Protein AF-A0A819J752-F1 (afdb_monomer_lite)

Radius of gyration: 18.72 Å; chains: 1; bounding box: 29×40×56 Å

Foldseek 3Di:
DPDDDDPVRVVVQLPAQEDEDLDDPPDPDVVCVVRPSHHYHYDLVSLLVVLVVVCVVVVNNVVCVPPPLNVVLSVLVSCLVVDDPVCSVVSVVVSVPDPPPPPPD

pLDDT: mean 79.4, std 17.52, range [38.22, 97.69]

Sequence (105 aa):
MLIFGSPKQLQLLFNSSVIFLNGTFQTTPSFLDQHPESAHKGCHFHFNQCIYRRIQLLGLATAYSQVELVRSCCRKLMALPLLPTQEVETSFYNLRAPAHPTVKK

Secondary structure (DSSP, 8-state):
------HHHHHHHHT-SEEEESS-TT---GGGGG-TTSEEEE-HHHHHHHHHHHHHHTT-HHHHHH-HHHHHHHHHHHHGGGS-HHHHHHHHHHHHS--------

Organism: NCBI:txid392033

Structure (mmCIF, N/CA/C/O backbone):
data_AF-A0A819J752-F1
#
_entry.id   AF-A0A819J752-F1
#
loop_
_atom_site.group_PDB
_atom_site.id
_atom_site.type_symbol
_atom_site.label_atom_id
_atom_site.label_alt_id
_atom_site.label_comp_id
_atom_site.label_asym_id
_atom_site.label_entity_id
_atom_site.label_seq_id
_atom_site.pdbx_PDB_ins_code
_atom_site.Cartn_x
_atom_site.Cartn_y
_atom_site.Cartn_z
_atom_site.occupancy
_atom_site.B_iso_or_equiv
_atom_site.auth_seq_id
_atom_site.auth_comp_id
_atom_site.auth_asym_id
_atom_site.auth_atom_id
_atom_site.pdbx_PDB_model_num
ATOM 1 N N . MET A 1 1 ? -4.794 8.962 -15.806 1.00 38.97 1 MET A N 1
ATOM 2 C CA . MET A 1 1 ? -5.027 10.295 -16.398 1.00 38.97 1 MET A CA 1
ATOM 3 C C . MET A 1 1 ? -3.674 10.899 -16.769 1.00 38.97 1 MET A C 1
ATOM 5 O O . MET A 1 1 ? -3.076 11.582 -15.950 1.00 38.97 1 MET A O 1
ATOM 9 N N . LEU A 1 2 ? -3.147 10.567 -17.954 1.00 49.38 2 LEU A N 1
ATOM 10 C CA . LEU A 1 2 ? -2.017 11.287 -18.552 1.00 49.38 2 LEU A CA 1
ATOM 11 C C . LEU A 1 2 ? -2.612 12.533 -19.198 1.00 49.38 2 LEU A C 1
ATOM 13 O O . LEU A 1 2 ? -3.124 12.471 -20.310 1.00 49.38 2 LEU A O 1
ATOM 17 N N . ILE A 1 3 ? -2.667 13.624 -18.446 1.00 50.06 3 ILE A N 1
ATOM 18 C CA . ILE A 1 3 ? -3.214 14.884 -18.935 1.00 50.06 3 ILE A CA 1
ATOM 19 C C . ILE A 1 3 ? -2.038 15.851 -19.088 1.00 50.06 3 ILE A C 1
ATOM 21 O O . ILE A 1 3 ? -1.446 16.281 -18.106 1.00 50.06 3 ILE A O 1
ATOM 25 N N . PHE A 1 4 ? -1.697 16.099 -20.359 1.00 51.25 4 PHE A N 1
ATOM 26 C CA . PHE A 1 4 ? -0.676 17.014 -20.887 1.00 51.25 4 PHE A CA 1
ATOM 27 C C . PHE A 1 4 ? 0.796 16.631 -20.653 1.00 51.25 4 PHE A C 1
ATOM 29 O O . PHE A 1 4 ? 1.449 17.098 -19.725 1.00 51.25 4 PHE A O 1
ATOM 36 N N . GLY A 1 5 ? 1.350 15.842 -21.580 1.00 65.25 5 GLY A N 1
ATOM 37 C CA . GLY A 1 5 ? 2.792 15.767 -21.815 1.00 65.25 5 GLY A CA 1
ATOM 38 C C . GLY A 1 5 ? 3.136 16.407 -23.161 1.00 65.25 5 GLY A C 1
ATOM 39 O O . GLY A 1 5 ? 2.525 16.076 -24.174 1.00 65.25 5 GLY A O 1
ATOM 40 N N . SER A 1 6 ? 4.108 17.317 -23.193 1.00 82.94 6 SER A N 1
ATOM 41 C CA . SER A 1 6 ? 4.765 17.732 -24.438 1.00 82.94 6 SER A CA 1
ATOM 42 C C . SER A 1 6 ? 5.404 16.517 -25.131 1.00 82.94 6 SER A C 1
ATOM 44 O O . SER A 1 6 ? 5.738 15.541 -24.450 1.00 82.94 6 SER A O 1
ATOM 46 N N . PRO A 1 7 ? 5.666 16.564 -26.451 1.00 81.31 7 PRO A N 1
ATOM 47 C CA . PRO A 1 7 ? 6.358 15.478 -27.149 1.00 81.31 7 PRO A CA 1
ATOM 48 C C . PRO A 1 7 ? 7.663 15.050 -26.464 1.00 81.31 7 PRO A C 1
ATOM 50 O O . PRO A 1 7 ? 7.958 13.864 -26.382 1.00 81.31 7 PRO A O 1
ATOM 53 N N . LYS A 1 8 ? 8.399 16.002 -25.869 1.00 83.50 8 LYS A N 1
ATOM 54 C CA . LYS A 1 8 ? 9.614 15.725 -25.086 1.00 83.50 8 LYS A CA 1
ATOM 55 C C . LYS A 1 8 ? 9.342 14.912 -23.818 1.00 83.50 8 LYS A C 1
ATOM 57 O O . LYS A 1 8 ? 10.116 14.021 -23.492 1.00 83.50 8 LYS A O 1
ATOM 62 N N . GLN A 1 9 ? 8.261 15.206 -23.097 1.00 81.44 9 GLN A N 1
ATOM 63 C CA . GLN A 1 9 ? 7.886 14.458 -21.891 1.00 81.44 9 GLN A CA 1
ATOM 64 C C . GLN A 1 9 ? 7.409 13.045 -22.234 1.00 81.44 9 GLN A C 1
ATOM 66 O O . GLN A 1 9 ? 7.739 12.108 -21.514 1.00 81.44 9 GLN A O 1
ATOM 71 N N . LEU A 1 10 ? 6.688 12.885 -23.347 1.00 79.25 10 LEU A N 1
ATOM 72 C CA . LEU A 1 10 ? 6.314 11.566 -23.859 1.00 79.25 10 LEU A CA 1
ATOM 73 C C . LEU A 1 10 ? 7.549 10.770 -24.290 1.00 79.25 10 LEU A C 1
ATOM 75 O O . LEU A 1 10 ? 7.678 9.609 -23.931 1.00 79.25 10 LEU A O 1
ATOM 79 N N . GLN A 1 11 ? 8.500 11.403 -24.976 1.00 81.06 11 GLN A N 1
ATOM 80 C CA . GLN A 1 11 ? 9.752 10.754 -25.359 1.00 81.06 11 GLN A CA 1
ATOM 81 C C . GLN A 1 11 ? 10.581 10.335 -24.137 1.00 81.06 11 GLN A C 1
ATOM 83 O O . GLN A 1 11 ? 11.110 9.230 -24.109 1.00 81.06 11 GLN A O 1
ATOM 88 N N . LEU A 1 12 ? 10.657 11.175 -23.099 1.00 83.50 12 LEU A N 1
ATOM 89 C CA . LEU A 1 12 ? 11.314 10.814 -21.840 1.00 83.50 12 LEU A CA 1
ATOM 90 C C . LEU A 1 12 ? 10.620 9.620 -21.165 1.00 83.50 12 LEU A C 1
ATOM 92 O O . LEU A 1 12 ? 11.291 8.718 -20.665 1.00 83.50 12 LEU A O 1
ATOM 96 N N . LEU A 1 13 ? 9.285 9.605 -21.176 1.00 81.06 13 LEU A N 1
ATOM 97 C CA . LEU A 1 13 ? 8.485 8.509 -20.638 1.00 81.06 13 LEU A CA 1
ATOM 98 C C . LEU A 1 13 ? 8.758 7.200 -21.393 1.00 81.06 13 LEU A C 1
ATOM 100 O O . LEU A 1 13 ? 9.051 6.198 -20.754 1.00 81.06 13 LEU A O 1
ATOM 104 N N . PHE A 1 14 ? 8.726 7.218 -22.728 1.00 79.44 14 PHE A N 1
ATOM 105 C CA . PHE A 1 14 ? 8.959 6.031 -23.561 1.00 79.44 14 PHE A CA 1
ATOM 106 C C . PHE A 1 14 ? 10.418 5.561 -23.574 1.00 79.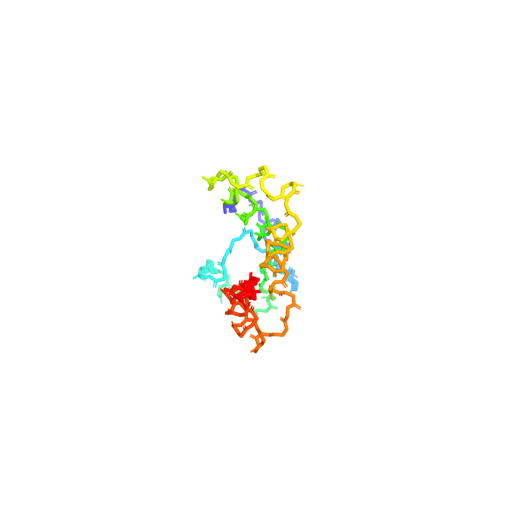44 14 PHE A C 1
ATOM 108 O O . PHE A 1 14 ? 10.673 4.379 -23.759 1.00 79.44 14 PHE A O 1
ATOM 115 N N . ASN A 1 15 ? 11.377 6.454 -23.324 1.00 84.06 15 ASN A N 1
ATOM 116 C CA . ASN A 1 15 ? 12.787 6.086 -23.170 1.00 84.06 15 ASN A CA 1
ATOM 117 C C . ASN A 1 15 ? 13.117 5.557 -21.763 1.00 84.06 15 ASN A C 1
ATOM 119 O O . ASN A 1 15 ? 14.254 5.162 -21.502 1.00 84.06 15 ASN A O 1
ATOM 123 N N . SER A 1 16 ? 12.164 5.592 -20.828 1.00 83.81 16 SER A N 1
ATOM 124 C CA . SER A 1 16 ? 12.387 5.105 -19.470 1.00 83.81 16 SER A CA 1
ATOM 125 C C . SER A 1 16 ? 12.331 3.579 -19.433 1.00 83.81 16 SER A C 1
ATOM 127 O O . SER A 1 16 ? 11.385 2.964 -19.920 1.00 83.81 16 SER A O 1
ATOM 129 N N . SER A 1 17 ? 13.310 2.956 -18.776 1.00 84.31 17 SER A N 1
ATOM 130 C CA . SER A 1 17 ? 13.347 1.498 -18.591 1.00 84.31 17 SER A CA 1
ATOM 131 C C . SER A 1 17 ? 12.253 0.981 -17.653 1.00 84.31 17 SER A C 1
ATOM 133 O O . SER A 1 17 ? 11.871 -0.185 -17.723 1.00 84.31 17 SER A O 1
ATOM 135 N N . VAL A 1 18 ? 11.735 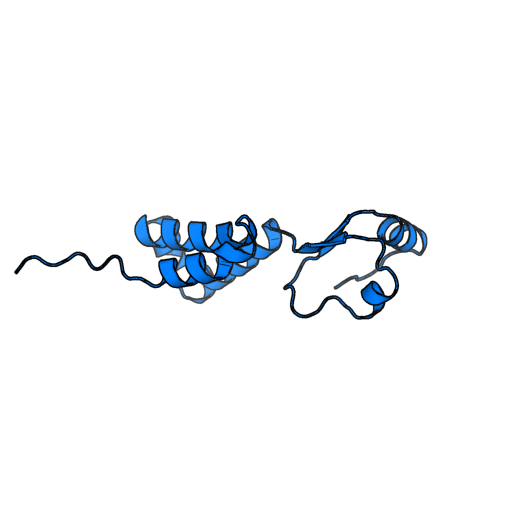1.836 -16.765 1.00 80.75 18 VAL A N 1
ATOM 136 C CA . VAL A 1 18 ? 10.667 1.505 -15.816 1.00 80.75 18 VAL A CA 1
ATOM 137 C C . VAL A 1 18 ? 9.670 2.655 -15.747 1.00 80.75 18 VAL A C 1
ATOM 139 O O . VAL A 1 18 ? 10.057 3.801 -15.523 1.00 80.75 18 VAL A O 1
ATOM 142 N N . ILE A 1 19 ? 8.380 2.341 -15.868 1.00 78.75 19 ILE A N 1
ATOM 143 C CA . ILE A 1 19 ? 7.288 3.316 -15.784 1.00 78.75 19 ILE A CA 1
ATOM 144 C C . ILE A 1 19 ? 6.367 2.926 -14.626 1.00 78.75 19 ILE A C 1
ATOM 146 O O . ILE A 1 19 ? 5.799 1.834 -14.612 1.00 78.75 19 ILE A O 1
ATOM 150 N N . PHE A 1 20 ? 6.199 3.827 -13.653 1.00 78.25 20 PHE A N 1
ATOM 151 C CA . PHE A 1 20 ? 5.269 3.634 -12.539 1.00 78.25 20 PHE A CA 1
ATOM 152 C C . PHE A 1 20 ? 3.902 4.241 -12.853 1.00 78.25 20 PHE A C 1
ATOM 154 O O . PHE A 1 20 ? 3.778 5.440 -13.098 1.00 78.25 20 PHE A O 1
ATOM 161 N N . LEU A 1 21 ? 2.861 3.417 -12.789 1.00 74.56 21 LEU A N 1
ATOM 162 C CA . LEU A 1 21 ? 1.482 3.802 -13.063 1.00 74.56 21 LEU A CA 1
ATOM 163 C C . LEU A 1 21 ? 0.691 3.960 -11.760 1.00 74.56 21 LEU A C 1
ATOM 165 O O . LEU A 1 21 ? 0.937 3.289 -10.752 1.00 74.56 21 LEU A O 1
ATOM 169 N N . ASN A 1 22 ? -0.276 4.875 -11.784 1.00 65.62 22 ASN A N 1
ATOM 170 C CA . ASN A 1 22 ? -1.077 5.257 -10.623 1.00 65.62 22 ASN A CA 1
ATOM 171 C C . ASN A 1 22 ? -2.292 4.344 -10.352 1.00 65.62 22 ASN A C 1
ATOM 173 O O . ASN A 1 22 ? -3.007 4.601 -9.384 1.00 65.62 22 ASN A O 1
ATOM 177 N N . GLY A 1 23 ? -2.536 3.286 -11.142 1.00 59.75 23 GLY A N 1
ATOM 178 C CA . GLY A 1 23 ? -3.725 2.441 -10.971 1.00 59.75 23 GLY A CA 1
ATOM 179 C C . GLY A 1 23 ? -3.627 1.013 -11.520 1.00 59.75 23 GLY A C 1
ATOM 180 O O . GLY A 1 23 ? -3.018 0.781 -12.555 1.00 59.75 23 GLY A O 1
ATOM 181 N N . THR A 1 24 ? -4.238 0.108 -10.745 1.00 53.22 24 THR A N 1
ATOM 182 C CA . THR A 1 24 ? -4.504 -1.343 -10.865 1.00 53.22 24 THR A CA 1
ATOM 183 C C . THR A 1 24 ? -4.087 -2.071 -12.148 1.00 53.22 24 THR A C 1
ATOM 185 O O . THR A 1 24 ? -4.548 -1.739 -13.235 1.00 53.22 24 THR A O 1
ATOM 188 N N . PHE A 1 25 ? -3.352 -3.176 -11.953 1.00 51.34 25 PHE A N 1
ATOM 189 C CA . PHE A 1 25 ? -2.858 -4.182 -12.916 1.00 51.34 25 PHE A CA 1
ATOM 190 C C . PHE A 1 25 ? -3.850 -4.698 -13.979 1.00 51.34 25 PHE A C 1
ATOM 192 O O . PHE A 1 25 ? -3.466 -5.486 -14.833 1.00 51.34 25 PHE A O 1
ATOM 199 N N . GLN A 1 26 ? -5.119 -4.297 -13.929 1.00 47.22 26 GLN A N 1
ATOM 200 C CA . GLN A 1 26 ? -6.173 -4.803 -14.798 1.00 47.22 26 GLN A CA 1
ATOM 201 C C . GLN A 1 26 ? -6.301 -4.034 -16.120 1.00 47.22 26 GLN A C 1
ATOM 203 O O . GLN A 1 26 ? -6.896 -4.554 -17.056 1.00 47.22 26 GLN A O 1
ATOM 208 N N . THR A 1 27 ? -5.738 -2.825 -16.227 1.00 51.22 27 THR A N 1
ATOM 209 C CA . THR A 1 27 ? -5.777 -2.044 -17.473 1.00 51.22 27 THR A CA 1
ATOM 210 C C . THR A 1 27 ? -4.506 -1.215 -17.630 1.00 51.22 27 THR A C 1
ATOM 212 O O . THR A 1 27 ? -4.510 0.001 -17.415 1.00 51.22 27 THR A O 1
ATOM 215 N N . THR A 1 28 ? -3.402 -1.856 -18.011 1.00 59.91 28 THR A N 1
ATOM 216 C CA . THR A 1 28 ? -2.355 -1.127 -18.736 1.00 59.91 28 THR A CA 1
ATOM 217 C C . THR A 1 28 ? -3.026 -0.546 -19.988 1.00 59.91 28 THR A C 1
ATOM 219 O O . THR A 1 28 ? -3.666 -1.302 -20.718 1.00 59.91 28 THR A O 1
ATOM 222 N N . PRO A 1 29 ? -3.009 0.780 -20.215 1.00 66.38 29 PRO A N 1
ATOM 223 C CA . PRO A 1 29 ? -3.570 1.349 -21.434 1.00 66.38 29 PRO A CA 1
ATOM 224 C C . PRO A 1 29 ? -2.951 0.687 -22.667 1.00 66.38 29 PRO A C 1
ATOM 226 O O . PRO A 1 29 ? -1.732 0.574 -22.728 1.00 66.38 29 PRO A O 1
ATOM 229 N N . SER A 1 30 ? -3.760 0.319 -23.660 1.00 68.88 30 SER A N 1
ATOM 230 C CA . SER A 1 30 ? -3.290 -0.425 -24.840 1.00 68.88 30 SER A CA 1
ATOM 231 C C . SER A 1 30 ? -2.175 0.271 -25.630 1.00 68.88 30 SER A C 1
ATOM 233 O O . SER A 1 30 ? -1.412 -0.371 -26.339 1.00 68.88 30 SER A O 1
ATOM 235 N N . PHE A 1 31 ? -2.026 1.594 -25.505 1.00 71.81 31 PHE A N 1
ATOM 236 C CA . PHE A 1 31 ? -0.912 2.309 -26.134 1.00 71.81 31 PHE A CA 1
ATOM 237 C C . PHE A 1 31 ? 0.453 1.949 -25.518 1.00 71.81 31 PHE A C 1
ATOM 239 O O . PHE A 1 31 ? 1.471 2.075 -26.186 1.00 71.81 31 PHE A O 1
ATOM 246 N N . LEU A 1 32 ? 0.497 1.498 -24.259 1.00 69.06 32 LEU A N 1
ATOM 247 C CA . LEU A 1 32 ? 1.728 1.012 -23.633 1.00 69.06 32 LEU A CA 1
ATOM 248 C C . LEU A 1 32 ? 2.134 -0.368 -24.167 1.00 69.06 32 LEU A C 1
ATOM 250 O O . LEU A 1 32 ? 3.311 -0.704 -24.102 1.00 69.06 32 LEU A O 1
ATOM 254 N N . ASP A 1 33 ? 1.215 -1.123 -24.776 1.00 69.12 33 ASP A N 1
ATOM 255 C CA . ASP A 1 33 ? 1.558 -2.370 -25.475 1.00 69.12 33 ASP A CA 1
ATOM 256 C C . ASP A 1 33 ? 2.464 -2.105 -26.691 1.00 69.12 33 ASP A C 1
ATOM 258 O O . ASP A 1 33 ? 3.188 -2.990 -27.137 1.00 69.12 33 ASP A O 1
ATOM 262 N N . GLN A 1 34 ? 2.478 -0.867 -27.204 1.00 71.88 34 GLN A N 1
ATOM 263 C CA . GLN A 1 34 ? 3.372 -0.434 -28.285 1.00 71.88 34 GLN A CA 1
ATOM 264 C C . GLN A 1 34 ? 4.822 -0.218 -27.810 1.00 71.88 34 GLN A C 1
ATOM 266 O O . GLN A 1 34 ? 5.705 0.006 -28.636 1.00 71.88 34 GLN A O 1
ATOM 271 N N . HIS A 1 35 ? 5.076 -0.297 -26.498 1.00 71.25 35 HIS A N 1
ATOM 272 C CA . HIS A 1 35 ? 6.383 -0.077 -25.876 1.00 71.25 35 HIS A CA 1
ATOM 273 C C . HIS A 1 35 ? 6.722 -1.185 -24.858 1.00 71.25 35 HIS A C 1
ATOM 275 O O . HIS A 1 35 ? 6.828 -0.918 -23.660 1.00 71.25 35 HIS A O 1
ATOM 281 N N . PRO A 1 36 ? 6.914 -2.439 -25.312 1.00 68.19 36 PRO A N 1
ATOM 282 C CA . PRO A 1 36 ? 7.167 -3.587 -24.433 1.00 68.19 36 PRO A CA 1
ATOM 283 C C . PRO A 1 36 ? 8.541 -3.550 -23.743 1.00 68.19 36 PRO A C 1
ATOM 285 O O . PRO A 1 36 ? 8.750 -4.251 -22.757 1.00 68.19 36 PRO A O 1
ATOM 288 N N . GLU A 1 37 ? 9.468 -2.728 -24.245 1.00 75.25 37 GLU A N 1
ATOM 289 C CA . GLU A 1 37 ? 10.829 -2.568 -23.711 1.00 75.25 37 GLU A CA 1
ATOM 290 C C . GLU A 1 37 ? 10.850 -1.947 -22.301 1.00 75.25 37 GLU A C 1
ATOM 292 O O . GLU A 1 37 ? 11.809 -2.110 -21.544 1.00 75.25 37 GLU A O 1
ATOM 297 N N . SER A 1 38 ? 9.789 -1.224 -21.931 1.00 74.69 38 SER A N 1
ATOM 298 C CA . SER A 1 38 ? 9.658 -0.570 -20.632 1.00 74.69 38 SER A CA 1
ATOM 299 C C . SER A 1 38 ? 8.939 -1.479 -19.633 1.00 74.69 38 SER A C 1
ATOM 301 O O . SER A 1 38 ? 7.820 -1.939 -19.853 1.00 74.69 38 SER A O 1
ATOM 303 N N . ALA A 1 39 ? 9.533 -1.689 -18.458 1.00 76.44 39 ALA A N 1
ATOM 304 C CA . ALA A 1 39 ? 8.872 -2.422 -17.385 1.00 76.44 39 ALA A CA 1
ATOM 305 C C . ALA A 1 39 ? 7.775 -1.558 -16.740 1.00 76.44 39 ALA A C 1
ATOM 307 O O . ALA A 1 39 ? 8.053 -0.598 -16.012 1.00 76.44 39 ALA A O 1
ATOM 308 N N . HIS A 1 40 ? 6.514 -1.914 -16.969 1.00 74.69 40 HIS A N 1
ATOM 309 C CA . HIS A 1 40 ? 5.367 -1.224 -16.381 1.00 74.69 40 HIS A CA 1
ATOM 310 C C . HIS A 1 40 ? 5.080 -1.758 -14.974 1.00 74.69 40 HIS A C 1
ATOM 312 O O . HIS A 1 40 ? 4.862 -2.953 -14.778 1.00 74.69 40 HIS A O 1
ATOM 318 N N . LYS A 1 41 ? 5.084 -0.872 -13.974 1.00 76.06 41 LYS A N 1
ATOM 319 C CA . LYS A 1 41 ? 4.890 -1.233 -12.562 1.00 76.06 41 LYS A CA 1
ATOM 320 C C . LYS A 1 41 ? 3.770 -0.419 -11.931 1.00 76.06 41 LYS A C 1
ATOM 322 O O . LYS A 1 41 ? 3.629 0.774 -12.180 1.00 76.06 41 LYS A O 1
ATOM 327 N N . GLY A 1 42 ? 2.998 -1.042 -11.045 1.00 77.06 42 GLY A N 1
ATOM 328 C CA . GLY A 1 42 ? 2.096 -0.309 -10.158 1.00 77.06 42 GLY A CA 1
ATOM 329 C C . GLY A 1 42 ? 2.881 0.454 -9.087 1.00 77.06 42 GLY A C 1
ATOM 330 O O . GLY A 1 42 ? 3.844 -0.063 -8.521 1.00 77.06 42 GLY A O 1
ATOM 331 N N . CYS A 1 43 ? 2.479 1.687 -8.781 1.00 84.38 43 CYS A N 1
ATOM 332 C CA . CYS A 1 43 ? 3.078 2.455 -7.691 1.00 84.38 43 CYS A CA 1
ATOM 333 C C . CYS A 1 43 ? 2.533 2.006 -6.320 1.00 84.38 43 CYS A C 1
ATOM 335 O O . CYS A 1 43 ? 1.343 2.171 -6.037 1.00 84.38 43 CYS A O 1
ATOM 337 N N . HIS A 1 44 ? 3.409 1.508 -5.435 1.00 86.00 44 HIS A N 1
ATOM 3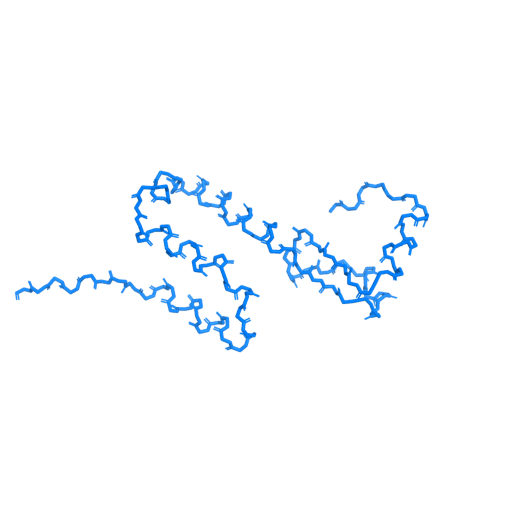38 C CA . HIS A 1 44 ? 3.036 1.053 -4.082 1.00 86.00 44 HIS A CA 1
ATO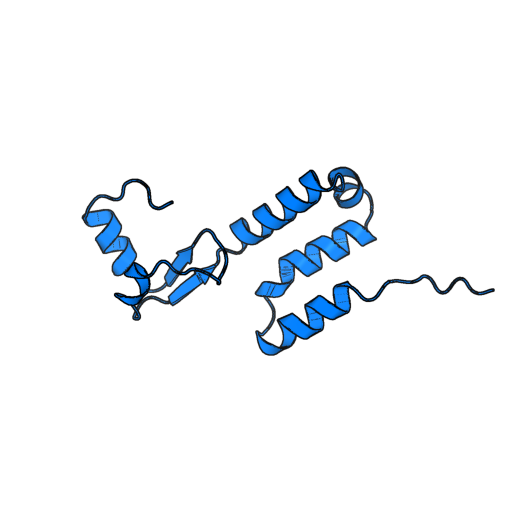M 339 C C . HIS A 1 44 ? 2.393 2.157 -3.232 1.00 86.00 44 HIS A C 1
ATOM 341 O O . HIS A 1 44 ? 1.407 1.915 -2.539 1.00 86.00 44 HIS A O 1
ATOM 347 N N . PHE A 1 45 ? 2.878 3.396 -3.348 1.00 86.69 45 PHE A N 1
ATOM 348 C CA . PHE A 1 45 ? 2.285 4.542 -2.656 1.00 86.69 45 PHE A CA 1
ATOM 349 C C . PHE A 1 45 ? 0.813 4.752 -3.045 1.00 86.69 45 PHE A C 1
ATOM 351 O O . PHE A 1 45 ? -0.049 4.872 -2.174 1.00 86.69 45 PHE A O 1
ATOM 358 N N . HIS A 1 46 ? 0.507 4.740 -4.347 1.00 85.38 46 HIS A N 1
ATOM 359 C CA . HIS A 1 46 ? -0.864 4.904 -4.837 1.00 85.38 46 HIS A CA 1
ATOM 360 C C . HIS A 1 46 ? -1.758 3.726 -4.437 1.00 85.38 46 HIS A C 1
ATOM 362 O O . HIS A 1 46 ? -2.908 3.936 -4.050 1.00 85.38 46 HIS A O 1
ATOM 368 N N . PHE A 1 47 ? -1.224 2.502 -4.452 1.00 87.31 47 PHE A N 1
ATOM 369 C CA . PHE A 1 47 ? -1.920 1.320 -3.945 1.00 87.31 47 PHE A CA 1
ATOM 370 C C . PHE A 1 47 ? -2.327 1.483 -2.469 1.00 87.31 47 PHE A C 1
ATOM 372 O O . PHE A 1 47 ? -3.508 1.347 -2.136 1.00 87.31 47 PHE A O 1
ATOM 379 N N . ASN A 1 48 ? -1.392 1.882 -1.602 1.00 92.44 48 ASN A N 1
ATOM 380 C CA . ASN A 1 48 ? -1.671 2.121 -0.182 1.00 92.44 48 ASN A CA 1
ATOM 381 C C . ASN A 1 48 ? -2.687 3.249 0.018 1.00 92.44 48 ASN A C 1
ATOM 383 O O . ASN A 1 48 ? -3.575 3.148 0.868 1.00 92.44 48 ASN A O 1
ATOM 387 N N . GLN A 1 49 ? -2.600 4.306 -0.792 1.00 92.69 49 GLN A N 1
ATOM 388 C CA . GLN A 1 49 ? -3.540 5.421 -0.749 1.00 92.69 49 GLN A CA 1
ATOM 389 C C . GLN A 1 49 ? -4.967 4.975 -1.106 1.00 92.69 49 GLN A C 1
ATOM 391 O O . GLN A 1 49 ? -5.924 5.395 -0.455 1.00 92.69 49 GLN A O 1
ATOM 396 N N . CYS A 1 50 ? -5.131 4.102 -2.104 1.00 91.88 50 CYS A N 1
ATOM 397 C CA . CYS A 1 50 ? -6.425 3.516 -2.459 1.00 91.88 50 CYS A CA 1
ATOM 398 C C . CYS A 1 50 ? -7.003 2.652 -1.329 1.00 91.88 50 CYS A C 1
ATOM 400 O O . CYS A 1 50 ? -8.188 2.785 -1.013 1.00 91.88 50 CYS A O 1
ATOM 402 N N . ILE A 1 51 ? -6.178 1.824 -0.676 1.00 93.06 51 ILE A N 1
ATOM 403 C CA . ILE A 1 51 ? -6.610 1.046 0.495 1.00 93.06 51 ILE A CA 1
ATOM 404 C C . ILE A 1 51 ? -7.037 1.983 1.628 1.00 93.06 51 ILE A C 1
ATOM 406 O O . ILE A 1 51 ? -8.107 1.796 2.202 1.00 93.06 51 ILE A O 1
ATOM 410 N N . TYR A 1 52 ? -6.251 3.017 1.931 1.00 95.56 52 TYR A N 1
ATOM 411 C CA . TYR A 1 52 ? -6.582 3.951 3.005 1.00 95.56 52 TYR A CA 1
ATOM 412 C C . TYR A 1 52 ? -7.885 4.718 2.741 1.00 95.56 52 TYR A C 1
ATOM 414 O O . TYR A 1 52 ? -8.738 4.796 3.623 1.00 95.56 52 TYR A O 1
ATOM 422 N N . ARG A 1 53 ? -8.114 5.181 1.505 1.00 96.56 53 ARG A N 1
ATOM 423 C CA . ARG A 1 53 ? -9.409 5.764 1.112 1.00 96.56 53 ARG A CA 1
ATOM 424 C C . ARG A 1 53 ? -10.560 4.786 1.343 1.00 96.56 53 ARG A C 1
ATOM 426 O O . ARG A 1 53 ? -11.606 5.183 1.846 1.00 96.56 53 ARG A O 1
ATOM 433 N N . ARG A 1 54 ? -10.376 3.500 1.022 1.00 95.75 54 ARG A N 1
ATOM 434 C CA . ARG A 1 54 ? -11.395 2.474 1.282 1.00 95.75 54 ARG A CA 1
ATOM 435 C C . ARG A 1 54 ? -11.640 2.272 2.780 1.00 95.75 54 ARG A C 1
ATOM 437 O O . ARG A 1 54 ? -12.795 2.171 3.173 1.00 95.75 54 ARG A O 1
ATOM 444 N N . ILE A 1 55 ? -10.591 2.260 3.604 1.00 95.75 55 ILE A N 1
ATOM 445 C CA . ILE A 1 55 ? -10.703 2.211 5.074 1.00 95.75 55 ILE A CA 1
ATOM 446 C C . ILE A 1 55 ? -11.561 3.378 5.581 1.00 95.75 55 ILE A C 1
ATOM 448 O O . ILE A 1 55 ? -12.461 3.168 6.392 1.00 95.75 55 ILE A O 1
ATOM 452 N N . GLN A 1 56 ? -11.328 4.592 5.074 1.00 97.38 56 GLN A N 1
ATOM 453 C CA . GLN A 1 56 ? -12.116 5.773 5.433 1.00 97.38 56 GLN A CA 1
ATOM 454 C C . GLN A 1 56 ? -13.584 5.642 4.999 1.00 97.38 56 GLN A C 1
ATOM 456 O O . GLN A 1 56 ? -14.473 5.871 5.814 1.00 97.38 56 GLN A O 1
ATOM 461 N N . LEU A 1 57 ? -13.841 5.217 3.756 1.00 97.69 57 LEU A N 1
ATOM 462 C CA . LEU A 1 57 ? -15.199 5.030 3.223 1.00 97.69 57 LEU A CA 1
ATOM 463 C C . LEU A 1 57 ? -16.017 3.984 3.993 1.00 97.69 57 LEU A C 1
ATOM 465 O O . LEU A 1 57 ? -17.236 4.092 4.057 1.00 97.69 57 LEU A O 1
ATOM 469 N N . LEU A 1 58 ? -15.359 2.985 4.582 1.00 96.25 58 LEU A N 1
ATOM 470 C CA . LEU A 1 58 ? -16.004 1.962 5.411 1.00 96.25 58 LEU A CA 1
ATOM 471 C C . LEU A 1 58 ? -16.234 2.413 6.866 1.00 96.25 58 LEU A C 1
ATOM 473 O O . LEU A 1 58 ? -16.669 1.609 7.685 1.00 96.25 58 LEU A O 1
ATOM 477 N N . GLY A 1 59 ? -15.901 3.659 7.225 1.00 95.81 59 GLY A N 1
ATOM 478 C CA . GLY A 1 59 ? -15.987 4.148 8.607 1.00 95.81 59 GLY A CA 1
ATOM 479 C C . GLY A 1 59 ? -14.922 3.560 9.541 1.00 95.81 59 GLY A C 1
ATOM 480 O O . GLY A 1 59 ? -14.978 3.749 10.753 1.00 95.81 59 GLY A O 1
ATOM 481 N N . LEU A 1 60 ? -13.915 2.869 8.996 1.00 96.12 60 LEU A N 1
ATOM 482 C CA . LEU A 1 60 ? -12.886 2.171 9.770 1.00 96.12 60 LEU A CA 1
ATOM 483 C C . LEU A 1 60 ? -11.694 3.064 10.136 1.00 96.12 60 LEU A C 1
ATOM 485 O O . LEU A 1 60 ? -10.738 2.570 10.724 1.00 96.12 60 LEU A O 1
ATOM 489 N N . ALA A 1 61 ? -11.715 4.363 9.822 1.00 96.88 61 ALA A N 1
ATOM 490 C CA . ALA A 1 61 ? -10.585 5.266 10.073 1.00 96.88 61 ALA A CA 1
ATOM 491 C C . ALA A 1 61 ? -10.166 5.297 11.556 1.00 96.88 61 ALA A C 1
ATOM 493 O O . ALA A 1 61 ? -8.983 5.157 11.872 1.00 96.88 61 ALA A O 1
ATOM 494 N N . THR A 1 62 ? -11.134 5.401 12.473 1.00 97.25 62 THR A N 1
ATOM 495 C CA . THR A 1 62 ? -10.870 5.367 13.920 1.00 97.25 62 THR A CA 1
ATOM 496 C C . THR A 1 62 ? -10.334 4.008 14.354 1.00 97.25 62 THR A C 1
ATOM 498 O O . THR A 1 62 ? -9.334 3.947 15.064 1.00 97.25 62 THR A O 1
ATOM 501 N N . ALA A 1 63 ? -10.937 2.913 13.882 1.00 95.69 63 ALA A N 1
ATOM 502 C CA . ALA A 1 63 ? -10.490 1.561 14.208 1.00 95.69 63 ALA A CA 1
ATOM 503 C C . ALA A 1 63 ? -9.071 1.284 13.682 1.00 95.69 63 ALA A C 1
ATOM 505 O O . ALA A 1 63 ? -8.239 0.755 14.404 1.00 95.69 63 ALA A O 1
ATOM 506 N N . TYR A 1 64 ? -8.747 1.719 12.467 1.00 96.06 64 TYR A N 1
ATOM 507 C CA . TYR A 1 64 ? -7.394 1.659 11.920 1.00 96.06 64 TYR A CA 1
ATOM 508 C C . TYR A 1 64 ? -6.390 2.468 12.759 1.00 96.06 64 TYR A C 1
ATOM 510 O O . TYR A 1 64 ? -5.249 2.049 12.944 1.00 96.06 64 TYR A O 1
ATOM 518 N N . SER A 1 65 ? -6.801 3.621 13.291 1.00 95.88 65 SER A N 1
ATOM 519 C CA . SER A 1 65 ? -5.939 4.466 14.122 1.00 95.88 65 SER A CA 1
ATOM 520 C C . SER A 1 65 ? -5.741 3.909 15.534 1.00 95.88 65 SER A C 1
ATOM 522 O O . SER A 1 65 ? -4.632 3.974 16.057 1.00 95.88 65 SER A O 1
ATOM 524 N N . GLN A 1 66 ? -6.767 3.298 16.131 1.00 96.88 66 GLN A N 1
ATOM 525 C CA . GLN A 1 66 ? -6.795 2.973 17.564 1.00 96.88 66 GLN A CA 1
ATOM 526 C C . GLN A 1 66 ? -6.727 1.469 17.875 1.00 96.88 66 GLN A C 1
ATOM 528 O O . GLN A 1 66 ? -6.251 1.085 18.938 1.00 96.88 66 GLN A O 1
ATOM 533 N N . VAL A 1 67 ? -7.147 0.595 16.958 1.00 95.44 67 VAL A N 1
ATOM 534 C CA . VAL A 1 67 ? -7.213 -0.857 17.177 1.00 95.44 67 VAL A CA 1
ATOM 535 C C . VAL A 1 67 ? -6.052 -1.545 16.463 1.00 95.44 67 VAL A C 1
ATOM 537 O O . VAL A 1 67 ? -6.025 -1.630 15.235 1.00 95.44 67 VAL A O 1
ATOM 540 N N . GLU A 1 68 ? -5.107 -2.088 17.236 1.00 93.94 68 GLU A N 1
ATOM 541 C CA . GLU A 1 68 ? -3.903 -2.750 16.706 1.00 93.94 68 GLU A CA 1
ATOM 542 C C . GLU A 1 68 ? -4.228 -3.863 15.712 1.00 93.94 68 GLU A C 1
ATOM 544 O O . GLU A 1 68 ? -3.643 -3.917 14.635 1.00 93.94 68 GLU A O 1
ATOM 549 N N . LEU A 1 69 ? -5.210 -4.710 16.028 1.00 91.69 69 LEU A N 1
ATOM 550 C CA . LEU A 1 69 ? -5.602 -5.815 15.157 1.00 91.69 69 LEU A CA 1
ATOM 551 C C . LEU A 1 69 ? -6.051 -5.323 13.771 1.00 91.69 69 LEU A C 1
ATOM 553 O O . LEU A 1 69 ? -5.625 -5.865 12.750 1.00 91.69 69 LEU A O 1
ATOM 557 N N . VAL A 1 70 ? -6.862 -4.261 13.730 1.00 91.75 70 VAL A N 1
ATOM 558 C CA . VAL A 1 70 ? -7.351 -3.657 12.481 1.00 91.75 70 VAL A CA 1
ATOM 559 C C . VAL A 1 70 ? -6.196 -3.006 11.728 1.00 91.75 70 VAL A C 1
ATOM 561 O O . VAL A 1 70 ? -6.018 -3.258 10.537 1.00 91.75 70 VAL A O 1
ATOM 564 N N . ARG A 1 71 ? -5.362 -2.222 12.420 1.00 94.50 71 ARG A N 1
ATOM 565 C CA . ARG A 1 71 ? -4.195 -1.568 11.816 1.00 94.50 71 ARG A CA 1
ATOM 566 C C . ARG A 1 71 ? -3.224 -2.576 11.213 1.00 94.50 71 ARG A C 1
ATOM 568 O O . ARG A 1 71 ? -2.792 -2.397 10.076 1.00 94.50 71 ARG A O 1
ATOM 575 N N . SER A 1 72 ? -2.913 -3.636 11.954 1.00 94.19 72 SER A N 1
ATOM 576 C CA . SER A 1 72 ? -2.036 -4.725 11.528 1.00 94.19 72 SER A CA 1
ATOM 577 C C . SER A 1 72 ? -2.607 -5.444 10.308 1.00 94.19 72 SER A C 1
ATOM 579 O O . SER A 1 72 ? -1.907 -5.592 9.307 1.00 94.19 72 SER A O 1
ATOM 581 N N . CYS A 1 73 ? -3.897 -5.798 10.325 1.00 93.00 73 CYS A N 1
ATOM 582 C CA . CYS A 1 73 ? -4.574 -6.407 9.178 1.00 93.00 73 CYS A CA 1
ATOM 583 C C . CYS A 1 73 ? -4.498 -5.514 7.926 1.00 93.00 73 CYS A C 1
ATOM 585 O O . CYS A 1 73 ? -4.097 -5.972 6.855 1.00 93.00 73 CYS A O 1
ATOM 587 N N . CYS A 1 74 ? -4.813 -4.222 8.058 1.00 94.06 74 CYS A N 1
ATOM 588 C CA . CYS A 1 74 ? -4.742 -3.267 6.954 1.00 94.06 74 CYS A CA 1
ATOM 589 C C . CYS A 1 74 ? -3.312 -3.073 6.428 1.00 94.06 74 CYS A C 1
ATOM 591 O O . CYS A 1 74 ? -3.116 -2.996 5.217 1.00 94.06 74 CYS A O 1
ATOM 593 N N . ARG A 1 75 ? -2.304 -3.025 7.306 1.00 94.50 75 ARG A N 1
ATOM 594 C CA . ARG A 1 75 ? -0.896 -2.909 6.895 1.00 94.50 75 ARG A CA 1
ATOM 595 C C . ARG A 1 75 ? -0.396 -4.160 6.183 1.00 94.50 75 ARG A C 1
ATOM 597 O O . ARG A 1 75 ? 0.313 -4.034 5.192 1.00 94.50 75 ARG A O 1
ATOM 604 N N . LYS A 1 76 ? -0.795 -5.353 6.633 1.00 95.00 76 LYS A N 1
ATOM 605 C CA . LYS A 1 76 ? -0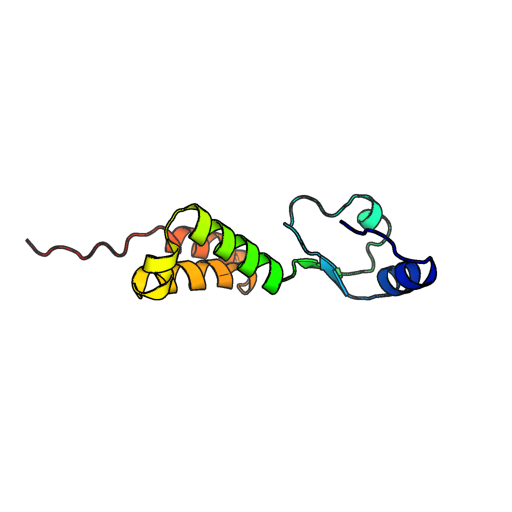.475 -6.600 5.927 1.00 95.00 76 LYS A CA 1
ATOM 606 C C . LYS A 1 76 ? -1.137 -6.646 4.548 1.00 95.00 76 LYS A C 1
ATOM 608 O O . LYS A 1 76 ? -0.478 -7.017 3.586 1.00 95.00 76 LYS A O 1
ATOM 613 N N . LEU A 1 77 ? -2.382 -6.173 4.424 1.00 93.94 77 LEU A N 1
ATOM 614 C CA . LEU A 1 77 ? -3.044 -6.005 3.124 1.00 93.94 77 LEU A CA 1
ATOM 615 C C . LEU A 1 77 ? -2.261 -5.046 2.205 1.00 93.94 77 LEU A C 1
ATOM 617 O O . LEU A 1 77 ? -2.041 -5.352 1.036 1.00 93.94 77 LEU A O 1
ATOM 621 N N . MET A 1 78 ? -1.796 -3.911 2.739 1.00 94.25 78 MET A N 1
ATOM 622 C CA . MET A 1 78 ? -0.950 -2.943 2.019 1.00 94.25 78 MET A CA 1
ATOM 623 C C . MET A 1 78 ? 0.432 -3.507 1.632 1.00 94.25 78 MET A C 1
ATOM 625 O O . MET A 1 78 ? 1.059 -3.020 0.691 1.00 94.25 78 MET A O 1
ATOM 629 N N . ALA A 1 79 ? 0.917 -4.531 2.333 1.00 95.19 79 ALA A N 1
ATOM 630 C CA . ALA A 1 79 ? 2.207 -5.166 2.074 1.00 95.19 79 ALA A CA 1
ATOM 631 C C . ALA A 1 79 ? 2.143 -6.312 1.048 1.00 95.19 79 ALA A C 1
ATOM 633 O O . ALA A 1 79 ? 3.193 -6.731 0.575 1.00 95.19 79 ALA A O 1
ATOM 634 N N . LEU A 1 80 ? 0.954 -6.797 0.667 1.00 92.62 80 LEU A N 1
ATOM 635 C CA . LEU A 1 80 ? 0.813 -7.937 -0.254 1.00 92.62 80 LEU A CA 1
ATOM 636 C C . LEU A 1 80 ? 1.606 -7.804 -1.566 1.00 92.62 80 LEU A C 1
ATOM 638 O O . LEU A 1 80 ? 2.250 -8.780 -1.937 1.00 92.62 80 LEU A O 1
ATOM 642 N N . PRO A 1 81 ? 1.647 -6.644 -2.255 1.00 89.75 81 PRO A N 1
ATOM 643 C CA . PRO A 1 81 ? 2.414 -6.518 -3.499 1.00 89.75 81 PRO A CA 1
ATOM 644 C C . PRO A 1 81 ? 3.936 -6.599 -3.324 1.00 89.75 81 PRO A C 1
ATOM 646 O O . PRO A 1 81 ? 4.656 -6.550 -4.316 1.00 89.75 81 PRO A O 1
ATOM 649 N N . LEU A 1 82 ? 4.431 -6.645 -2.082 1.00 90.69 82 LEU A N 1
ATOM 650 C CA . LEU A 1 82 ? 5.853 -6.787 -1.766 1.00 90.69 82 LEU A CA 1
ATOM 651 C C . LEU A 1 82 ? 6.276 -8.256 -1.622 1.00 90.69 82 LEU A C 1
ATOM 653 O O . LEU A 1 82 ? 7.463 -8.530 -1.467 1.00 90.69 82 LEU A O 1
ATOM 657 N N . LEU A 1 83 ? 5.321 -9.188 -1.645 1.00 89.62 83 LEU A N 1
ATOM 658 C CA . LEU A 1 83 ? 5.587 -10.621 -1.592 1.00 89.62 83 LEU A CA 1
ATOM 659 C C . LEU A 1 83 ? 5.959 -11.169 -2.978 1.00 89.62 83 LEU A C 1
ATOM 661 O O . LEU A 1 83 ? 5.568 -10.584 -3.995 1.00 89.62 83 LEU A O 1
ATOM 665 N N . PRO A 1 84 ? 6.650 -12.322 -3.043 1.00 92.88 84 PRO A N 1
ATOM 666 C CA . PRO A 1 84 ? 6.732 -13.102 -4.271 1.00 92.88 84 PRO A CA 1
ATOM 667 C C . PRO A 1 84 ? 5.331 -13.386 -4.819 1.00 92.88 84 PRO A C 1
ATOM 669 O O . PRO A 1 84 ? 4.419 -13.713 -4.060 1.00 92.88 84 PRO A O 1
ATOM 672 N N . THR A 1 85 ? 5.152 -13.288 -6.138 1.00 87.88 85 THR A N 1
ATOM 673 C CA . THR A 1 85 ? 3.843 -13.420 -6.804 1.00 87.88 85 THR A CA 1
ATOM 674 C C . THR A 1 85 ? 3.079 -14.678 -6.379 1.00 87.88 85 THR A C 1
ATOM 676 O O . THR A 1 85 ? 1.868 -14.628 -6.185 1.00 87.88 85 THR A O 1
ATOM 679 N N . GLN A 1 86 ? 3.789 -15.791 -6.187 1.00 91.94 86 GLN A N 1
ATOM 680 C CA . GLN A 1 86 ? 3.234 -17.091 -5.806 1.00 91.94 86 GLN A CA 1
ATOM 681 C C . GLN A 1 86 ? 2.669 -17.110 -4.374 1.00 91.94 86 GLN A C 1
ATOM 683 O O . GLN A 1 86 ? 1.826 -17.942 -4.053 1.00 91.94 86 GLN A O 1
ATOM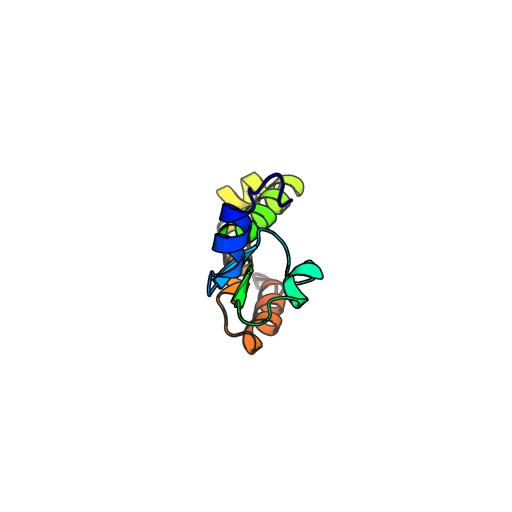 688 N N . GLU A 1 87 ? 3.113 -16.195 -3.511 1.00 93.12 87 GLU A N 1
ATOM 689 C CA . GLU A 1 87 ? 2.702 -16.112 -2.106 1.00 93.12 87 GLU A CA 1
ATOM 690 C C . GLU A 1 87 ? 1.565 -15.109 -1.872 1.00 93.12 87 GLU A C 1
ATOM 692 O O . GLU A 1 87 ? 0.926 -15.145 -0.815 1.00 93.12 87 GLU A O 1
ATOM 697 N N . VAL A 1 88 ? 1.300 -14.217 -2.835 1.00 91.06 88 VAL A N 1
ATOM 698 C CA . VAL A 1 88 ? 0.313 -13.131 -2.707 1.00 91.06 88 VAL A CA 1
ATOM 699 C C . VAL A 1 88 ? -1.082 -13.678 -2.420 1.00 91.06 88 VAL A C 1
ATOM 701 O O . VAL A 1 88 ? -1.744 -13.213 -1.492 1.00 91.06 88 VAL A O 1
ATOM 704 N N . GLU A 1 89 ? -1.526 -14.669 -3.194 1.00 91.69 89 GLU A N 1
ATOM 705 C CA . GLU A 1 89 ? -2.871 -15.239 -3.083 1.00 91.69 89 GLU A CA 1
ATOM 706 C C . GLU A 1 89 ? -3.073 -15.931 -1.730 1.00 91.69 89 GLU A C 1
ATOM 708 O O . GLU A 1 89 ? -3.974 -15.572 -0.967 1.00 91.69 89 GLU A O 1
ATOM 713 N N . THR A 1 90 ? -2.174 -16.851 -1.375 1.00 93.62 90 THR A N 1
ATOM 714 C CA . THR A 1 90 ? -2.187 -17.547 -0.082 1.00 93.62 90 THR A CA 1
ATOM 715 C C . THR A 1 90 ? -2.156 -16.562 1.088 1.00 93.62 90 THR A C 1
ATOM 717 O O . THR A 1 90 ? -2.953 -16.668 2.023 1.00 93.62 90 THR A O 1
ATOM 720 N N . SER A 1 91 ? -1.286 -15.551 1.027 1.00 93.19 91 SER A N 1
ATOM 721 C CA . SER A 1 91 ? -1.177 -14.533 2.076 1.00 93.19 91 SER A CA 1
ATOM 722 C C . SER A 1 91 ? -2.438 -13.682 2.190 1.00 93.19 91 SER A C 1
ATOM 724 O O . SER A 1 91 ? -2.853 -13.368 3.304 1.00 93.19 91 SER A O 1
ATOM 726 N N . PHE A 1 92 ? -3.093 -13.350 1.073 1.00 92.50 92 PHE A N 1
ATOM 727 C CA . PHE A 1 92 ? -4.375 -12.645 1.079 1.00 92.50 92 PHE A CA 1
ATOM 728 C C . PHE A 1 92 ? -5.469 -13.458 1.784 1.00 92.50 92 PHE A C 1
ATOM 730 O O . PHE A 1 92 ? -6.193 -12.914 2.622 1.00 92.50 92 PHE A O 1
ATOM 737 N N . TYR A 1 93 ? -5.570 -14.760 1.507 1.00 91.56 93 TYR A N 1
ATOM 738 C CA . TYR A 1 93 ? -6.537 -15.625 2.189 1.00 91.56 93 TYR A CA 1
ATOM 739 C C . TYR A 1 93 ? -6.230 -15.784 3.683 1.00 91.56 93 TYR A C 1
ATOM 741 O O . TYR A 1 93 ? -7.155 -15.766 4.497 1.00 91.56 93 TYR A O 1
ATOM 749 N N . ASN A 1 94 ? -4.954 -15.815 4.068 1.00 90.31 94 ASN A N 1
ATOM 750 C CA . ASN A 1 94 ? -4.549 -15.862 5.475 1.00 90.31 94 ASN A CA 1
ATOM 751 C C . ASN A 1 94 ? -4.937 -14.597 6.262 1.00 90.31 94 ASN A C 1
ATOM 753 O O . ASN A 1 94 ? -5.116 -14.672 7.475 1.00 90.31 94 ASN A O 1
ATOM 757 N N . LEU A 1 95 ? -5.136 -13.448 5.601 1.00 87.00 95 LEU A N 1
ATOM 758 C CA . LEU A 1 95 ? -5.671 -12.241 6.254 1.00 87.00 95 LEU A CA 1
ATOM 759 C C . LEU A 1 95 ? -7.152 -12.364 6.630 1.00 87.00 95 LEU A C 1
ATOM 761 O O . LEU A 1 95 ? -7.607 -11.652 7.522 1.00 87.00 95 LEU A O 1
ATOM 765 N N . ARG A 1 96 ? -7.908 -13.240 5.953 1.00 72.25 96 ARG A N 1
ATOM 766 C CA . ARG A 1 96 ? -9.325 -13.504 6.251 1.00 72.25 96 ARG A CA 1
ATOM 767 C C . ARG A 1 96 ? -9.521 -14.499 7.385 1.00 72.25 96 ARG A C 1
ATOM 769 O O . ARG A 1 96 ? -10.616 -14.532 7.941 1.00 72.25 96 ARG A O 1
ATOM 776 N N . ALA A 1 97 ? -8.510 -15.309 7.707 1.00 52.75 97 ALA A N 1
ATOM 777 C CA . ALA A 1 97 ? -8.596 -16.238 8.821 1.00 52.75 97 ALA A CA 1
ATOM 778 C C . ALA A 1 97 ? -8.794 -15.413 10.101 1.00 52.75 97 ALA A C 1
ATOM 780 O O . ALA A 1 97 ? -7.924 -14.607 10.446 1.00 52.75 97 ALA A O 1
ATOM 781 N N . PRO A 1 98 ? -9.944 -15.533 10.785 1.00 49.31 98 PRO A N 1
ATOM 782 C CA . PRO A 1 98 ? -10.159 -14.772 11.993 1.00 49.31 98 PRO A CA 1
ATOM 783 C C . PRO A 1 98 ? -9.049 -15.138 12.976 1.00 49.31 98 PRO A C 1
ATOM 785 O O . PRO A 1 98 ? -8.824 -16.312 13.271 1.00 49.31 98 PRO A O 1
ATOM 788 N N . ALA A 1 99 ? -8.421 -14.120 13.561 1.00 47.03 99 ALA A N 1
ATOM 789 C CA . ALA A 1 99 ? -7.999 -14.225 14.946 1.00 47.03 99 ALA A CA 1
ATOM 790 C C . ALA A 1 99 ? -9.283 -14.394 15.768 1.00 47.03 99 ALA A C 1
ATOM 792 O O . ALA A 1 99 ? -9.757 -13.452 16.393 1.00 47.03 99 ALA A O 1
ATOM 793 N N . HIS A 1 100 ? -9.919 -15.563 15.688 1.00 38.22 100 HIS A N 1
ATOM 794 C CA . HIS A 1 100 ? -10.887 -15.961 16.683 1.00 38.22 100 HIS A CA 1
ATOM 795 C C . HIS A 1 100 ? -10.055 -16.068 17.959 1.00 38.22 100 HIS A C 1
ATOM 797 O O . HIS A 1 100 ? -9.163 -16.920 18.019 1.00 38.22 100 HIS A O 1
ATOM 803 N N . PRO A 1 101 ? -10.294 -15.236 18.986 1.00 42.94 101 PRO A N 1
ATOM 804 C CA . PRO A 1 101 ? -9.928 -15.682 20.306 1.00 42.94 101 PRO A CA 1
ATOM 805 C C . PRO A 1 101 ? -10.764 -16.942 20.492 1.00 42.94 101 PRO A C 1
ATOM 807 O O . PRO A 1 101 ? -11.997 -16.890 20.458 1.00 42.94 101 PRO A O 1
ATOM 810 N N . THR A 1 102 ? -10.112 -18.093 20.600 1.00 38.22 102 THR A N 1
ATOM 811 C CA . THR A 1 102 ? -10.726 -19.245 21.243 1.00 38.22 102 THR A CA 1
ATOM 812 C C . THR A 1 102 ? -11.199 -18.751 22.602 1.00 38.22 102 THR A C 1
ATOM 814 O O . THR A 1 102 ? -10.398 -18.603 23.526 1.00 38.22 102 THR A O 1
ATOM 817 N N . VAL A 1 103 ? -12.485 -18.418 22.705 1.00 40.38 103 VAL A N 1
ATOM 818 C CA . VAL A 1 103 ? -13.162 -18.295 23.987 1.00 40.38 103 VAL A CA 1
ATOM 819 C C . VAL A 1 103 ? -13.088 -19.699 24.559 1.00 40.38 103 VAL A C 1
ATOM 821 O O . VAL A 1 103 ? -13.811 -20.592 24.118 1.00 40.38 103 VAL A O 1
ATOM 824 N N . LYS A 1 104 ? -12.123 -19.922 25.455 1.00 39.34 104 LYS A N 1
ATOM 825 C CA . LYS A 1 104 ? -12.110 -21.114 26.293 1.00 39.34 104 LYS A CA 1
ATOM 826 C C . LYS A 1 104 ? -13.421 -21.068 27.080 1.00 39.34 104 LYS A C 1
ATOM 828 O O . LYS A 1 104 ? -13.607 -20.152 27.878 1.00 39.34 104 LYS A O 1
ATOM 833 N N . LYS A 1 105 ? -14.347 -21.964 26.740 1.00 38.28 105 LYS A N 1
ATOM 834 C CA . LYS A 1 105 ? -15.455 -22.325 27.624 1.00 38.28 105 LYS A CA 1
ATOM 835 C C . LYS A 1 105 ? -14.904 -23.125 28.794 1.00 38.28 105 LYS A C 1
ATOM 837 O O . LYS A 1 105 ? -13.917 -23.861 28.562 1.00 38.28 105 LYS A O 1
#